Protein AF-A0A535GLA6-F1 (afdb_monomer)

Structure (mmCIF, N/CA/C/O backbone):
data_AF-A0A535GLA6-F1
#
_entry.id   AF-A0A535GLA6-F1
#
loop_
_atom_site.group_PDB
_atom_site.id
_atom_site.type_symbol
_atom_site.label_atom_id
_atom_site.label_alt_id
_atom_site.label_comp_id
_atom_site.label_asym_id
_atom_site.label_entity_id
_atom_site.label_seq_id
_atom_site.pdbx_PDB_ins_code
_atom_site.Cartn_x
_atom_site.Cartn_y
_atom_site.Cartn_z
_atom_site.occupancy
_atom_site.B_iso_or_equiv
_atom_site.auth_seq_id
_atom_site.auth_comp_id
_atom_site.auth_asym_id
_atom_site.auth_atom_id
_atom_site.pdbx_PDB_model_num
ATOM 1 N N . MET A 1 1 ? 0.605 -0.918 -14.752 1.00 67.50 1 MET A N 1
ATOM 2 C CA . MET A 1 1 ? -0.431 -0.619 -13.733 1.00 67.50 1 MET A CA 1
ATOM 3 C C . MET A 1 1 ? -0.931 -1.934 -13.159 1.00 67.50 1 MET A C 1
ATOM 5 O O . MET A 1 1 ? -0.932 -2.916 -13.885 1.00 67.50 1 MET A O 1
ATOM 9 N N . GLY A 1 2 ? -1.237 -1.969 -11.863 1.00 83.56 2 GLY A N 1
ATOM 10 C CA . GLY A 1 2 ? -1.491 -3.198 -11.102 1.00 83.56 2 GLY A CA 1
ATOM 11 C C . GLY A 1 2 ? -2.964 -3.463 -10.786 1.00 83.56 2 GLY A C 1
ATOM 12 O O . GLY A 1 2 ? -3.828 -2.666 -11.138 1.00 83.56 2 GLY A O 1
ATOM 13 N N . VAL A 1 3 ? -3.225 -4.558 -10.071 1.00 91.75 3 VAL A N 1
ATOM 14 C CA . VAL A 1 3 ? -4.557 -4.930 -9.562 1.00 91.75 3 VAL A CA 1
ATOM 15 C C . VAL A 1 3 ? -4.640 -4.628 -8.073 1.00 91.75 3 VAL A C 1
ATOM 17 O O . VAL A 1 3 ? -3.666 -4.816 -7.346 1.00 91.75 3 VAL A O 1
ATOM 20 N N . VAL A 1 4 ? -5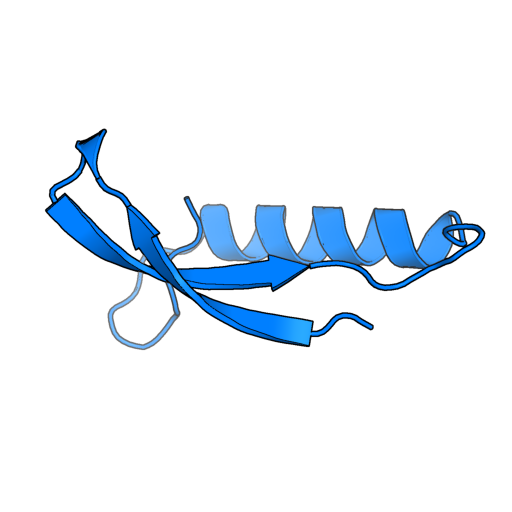.798 -4.144 -7.624 1.00 93.94 4 VAL A N 1
ATOM 21 C CA . VAL A 1 4 ? -6.068 -3.853 -6.214 1.00 93.94 4 VAL A CA 1
ATOM 22 C C . VAL A 1 4 ? -6.998 -4.919 -5.649 1.00 93.94 4 VAL A C 1
ATOM 24 O O . VAL A 1 4 ? -8.086 -5.137 -6.175 1.00 93.94 4 VAL A O 1
ATOM 27 N N . TYR A 1 5 ? -6.576 -5.556 -4.562 1.00 95.75 5 TYR A N 1
ATOM 28 C CA . TYR A 1 5 ? -7.352 -6.563 -3.845 1.00 95.75 5 TYR A CA 1
ATOM 29 C C . TYR A 1 5 ? -7.818 -6.024 -2.500 1.00 95.75 5 TYR A C 1
ATOM 31 O O . TYR A 1 5 ? -7.072 -5.317 -1.823 1.00 95.75 5 TYR A O 1
ATOM 39 N N . ARG A 1 6 ? -9.018 -6.422 -2.072 1.00 96.88 6 ARG A N 1
ATOM 40 C CA . ARG A 1 6 ? -9.399 -6.340 -0.660 1.00 96.88 6 ARG A CA 1
ATOM 41 C C . ARG A 1 6 ? -8.649 -7.434 0.097 1.00 96.88 6 ARG A C 1
ATOM 43 O O . ARG A 1 6 ? -8.754 -8.600 -0.273 1.00 96.88 6 ARG A O 1
ATOM 50 N N . ALA A 1 7 ? -7.931 -7.063 1.149 1.00 97.06 7 ALA A N 1
ATOM 51 C CA . ALA A 1 7 ? -7.148 -7.984 1.963 1.00 97.06 7 ALA A CA 1
ATOM 52 C C . ALA A 1 7 ? -7.405 -7.751 3.453 1.00 97.06 7 ALA A C 1
ATOM 54 O O . ALA A 1 7 ? -7.728 -6.640 3.871 1.00 97.06 7 ALA A O 1
ATOM 55 N N . TYR A 1 8 ? -7.238 -8.799 4.251 1.00 97.62 8 TYR A N 1
ATOM 56 C CA . TYR A 1 8 ? -7.256 -8.718 5.706 1.00 97.62 8 TYR A CA 1
ATOM 57 C C . TYR A 1 8 ? -5.826 -8.871 6.231 1.00 97.62 8 TYR A C 1
ATOM 59 O O . TYR A 1 8 ? -5.154 -9.847 5.905 1.00 97.62 8 TYR A O 1
ATOM 67 N N . HIS A 1 9 ? -5.352 -7.893 7.004 1.00 95.94 9 HIS A N 1
ATOM 68 C CA . HIS A 1 9 ? -4.036 -7.912 7.636 1.00 95.94 9 HIS A CA 1
ATOM 69 C C . HIS A 1 9 ? -4.154 -8.532 9.030 1.00 95.94 9 HIS A C 1
ATOM 71 O O . HIS A 1 9 ? -4.539 -7.840 9.971 1.00 95.94 9 HIS A O 1
ATOM 77 N N . SER A 1 10 ? -3.826 -9.819 9.161 1.00 96.81 10 SER A N 1
ATOM 78 C CA . SER A 1 10 ? -4.068 -10.603 10.381 1.00 96.81 10 SER A CA 1
ATOM 79 C C . SER A 1 10 ? -3.357 -10.061 11.620 1.00 96.81 10 SER A C 1
ATOM 81 O O . SER A 1 10 ? -3.964 -10.005 12.677 1.00 96.81 10 SER A O 1
ATOM 83 N N . GLU A 1 11 ? -2.113 -9.591 11.500 1.00 96.69 11 GLU A N 1
ATOM 84 C CA . GLU A 1 11 ? -1.342 -9.080 12.651 1.00 96.69 11 GLU A CA 1
ATOM 85 C C . GLU A 1 11 ? -1.838 -7.722 13.174 1.00 96.69 11 GLU A C 1
ATOM 87 O O . GLU A 1 11 ? -1.566 -7.359 14.311 1.00 96.69 11 GLU A O 1
ATOM 92 N N . LEU A 1 12 ? -2.557 -6.960 12.342 1.00 94.69 12 LEU A N 1
ATOM 93 C CA . LEU A 1 12 ? -3.113 -5.646 12.708 1.00 94.69 12 LEU A CA 1
ATOM 94 C C . LEU A 1 12 ? -4.643 -5.684 12.790 1.00 94.69 12 LEU A C 1
ATOM 96 O O . LEU A 1 12 ? -5.274 -4.638 12.910 1.00 94.69 12 LEU A O 1
ATOM 100 N N . GLU A 1 13 ? -5.220 -6.875 12.624 1.00 96.81 13 GLU A N 1
ATOM 101 C CA . GLU A 1 13 ? -6.651 -7.164 12.649 1.00 96.81 13 GLU A CA 1
ATOM 102 C C . GLU A 1 13 ? -7.523 -6.193 11.831 1.00 96.81 13 GLU A C 1
ATOM 104 O O . GLU A 1 13 ? -8.649 -5.866 12.206 1.00 96.81 13 GLU A O 1
ATOM 109 N N . ARG A 1 14 ? -7.032 -5.733 10.671 1.00 95.62 14 ARG A N 1
ATOM 110 C CA . ARG A 1 14 ? -7.715 -4.714 9.852 1.00 95.62 14 ARG A CA 1
ATOM 111 C C . ARG A 1 14 ? -7.894 -5.128 8.400 1.00 95.62 14 ARG A C 1
ATOM 113 O O . ARG A 1 14 ? -7.035 -5.777 7.807 1.00 95.62 14 ARG A O 1
ATOM 120 N N . THR A 1 15 ? -8.997 -4.691 7.796 1.00 96.56 15 THR A N 1
ATOM 121 C CA . THR A 1 15 ? -9.222 -4.834 6.350 1.00 96.56 15 THR A CA 1
ATOM 122 C C . THR A 1 15 ? -8.617 -3.644 5.613 1.00 96.56 15 THR A C 1
ATOM 124 O O . THR A 1 15 ? -8.826 -2.499 6.007 1.00 96.56 15 THR A O 1
ATOM 127 N N . GLY A 1 16 ? -7.886 -3.908 4.535 1.00 95.12 16 GLY A N 1
ATOM 128 C CA . GLY A 1 16 ? -7.256 -2.896 3.697 1.00 95.12 16 GLY A CA 1
ATOM 129 C C . GLY A 1 16 ? -7.276 -3.261 2.215 1.00 95.12 16 GLY A C 1
ATOM 130 O O . GLY A 1 16 ? -7.892 -4.246 1.795 1.00 95.12 16 GLY A O 1
ATOM 131 N N . ALA A 1 17 ? -6.591 -2.444 1.421 1.00 96.31 17 ALA A N 1
ATOM 132 C CA . ALA A 1 17 ? -6.406 -2.653 -0.007 1.00 96.31 17 ALA A CA 1
ATOM 133 C C . ALA A 1 17 ? -4.929 -2.943 -0.312 1.00 96.31 17 ALA A C 1
ATOM 135 O O . AL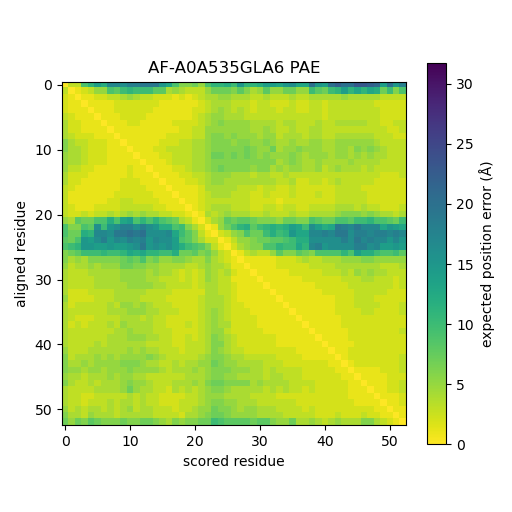A A 1 17 ? -4.048 -2.258 0.200 1.00 96.31 17 ALA A O 1
ATOM 136 N N . VAL A 1 18 ? -4.656 -3.932 -1.165 1.00 94.25 18 VAL A N 1
ATOM 137 C CA . VAL A 1 18 ? -3.297 -4.302 -1.595 1.00 94.25 18 VAL A CA 1
ATOM 138 C C . VAL A 1 18 ? -3.188 -4.128 -3.104 1.00 94.25 18 VAL A C 1
ATOM 140 O O . VAL A 1 18 ? -3.867 -4.823 -3.860 1.00 94.25 18 VAL A O 1
ATOM 143 N N . LYS A 1 19 ? -2.334 -3.197 -3.548 1.00 92.69 19 LYS A N 1
ATOM 144 C CA . LYS A 1 19 ? -2.041 -2.951 -4.969 1.00 92.69 19 LYS A CA 1
ATOM 145 C C . LYS A 1 19 ? -0.840 -3.795 -5.392 1.00 92.69 19 LYS A C 1
ATOM 147 O O . LYS A 1 19 ? 0.279 -3.545 -4.958 1.00 92.69 19 LYS A O 1
ATOM 152 N N . VAL A 1 20 ? -1.075 -4.775 -6.260 1.00 90.56 20 VAL A N 1
ATOM 153 C CA . VAL A 1 20 ? -0.052 -5.690 -6.780 1.00 90.56 20 VAL A CA 1
ATOM 154 C C . VAL A 1 20 ? 0.300 -5.306 -8.209 1.00 90.56 20 VAL A C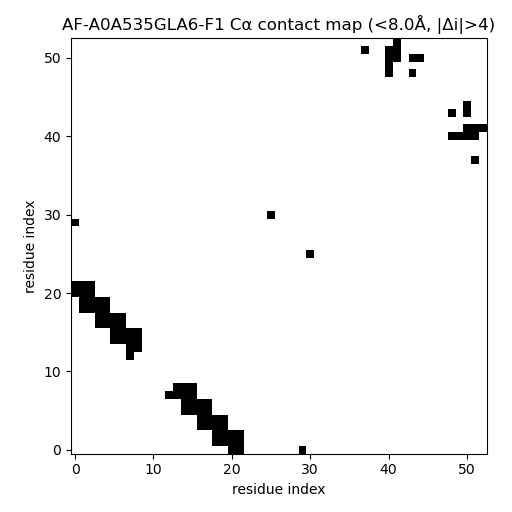 1
ATOM 156 O O . VAL A 1 20 ? -0.573 -5.214 -9.072 1.00 90.56 20 VAL A O 1
ATOM 159 N N . MET A 1 21 ? 1.588 -5.105 -8.478 1.00 88.00 21 MET A N 1
ATOM 160 C CA . MET A 1 21 ? 2.080 -4.839 -9.827 1.00 88.00 21 MET A CA 1
ATOM 161 C C . MET A 1 21 ? 2.045 -6.127 -10.654 1.00 88.00 21 MET A C 1
ATOM 163 O O . MET A 1 21 ? 2.736 -7.089 -10.337 1.00 88.00 21 MET A O 1
ATOM 167 N N . GLN A 1 22 ? 1.241 -6.147 -11.718 1.00 78.06 22 GLN A N 1
ATOM 168 C CA . GLN A 1 22 ? 1.202 -7.256 -12.669 1.00 78.06 22 GLN A CA 1
ATOM 169 C C . GLN A 1 22 ? 2.173 -6.960 -13.811 1.00 78.06 22 GLN A C 1
ATOM 171 O O . GLN A 1 22 ? 1.856 -6.191 -14.716 1.00 78.06 22 GLN A O 1
ATOM 176 N N . ALA A 1 23 ? 3.375 -7.528 -13.752 1.00 72.00 23 ALA A N 1
ATOM 177 C CA . ALA A 1 23 ? 4.304 -7.512 -14.874 1.00 72.00 23 ALA A CA 1
ATOM 178 C C . ALA A 1 23 ? 5.136 -8.798 -14.877 1.00 72.00 23 ALA A C 1
ATOM 180 O O . ALA A 1 23 ? 5.737 -9.138 -13.862 1.00 72.00 23 ALA A O 1
ATOM 181 N N . ILE A 1 24 ? 5.175 -9.488 -16.022 1.00 62.81 24 ILE A N 1
ATOM 182 C CA . ILE A 1 24 ? 6.069 -10.639 -16.254 1.00 62.81 24 ILE A CA 1
ATOM 183 C C . ILE A 1 24 ? 7.532 -10.156 -16.264 1.00 62.81 24 ILE A C 1
ATOM 185 O O . ILE A 1 24 ? 8.404 -10.818 -15.712 1.00 62.81 24 ILE A O 1
ATOM 189 N N . THR A 1 25 ? 7.760 -8.946 -16.791 1.00 71.94 25 THR A N 1
ATOM 190 C CA . THR A 1 25 ? 9.010 -8.186 -16.674 1.00 71.94 25 THR A CA 1
ATOM 191 C C . THR A 1 25 ? 8.658 -6.743 -16.305 1.00 71.94 25 THR A C 1
ATOM 193 O O . THR A 1 25 ? 8.057 -6.044 -17.124 1.00 71.94 25 THR A O 1
ATOM 196 N N . PRO A 1 26 ? 8.945 -6.281 -15.079 1.00 69.94 26 PRO A N 1
ATOM 197 C CA . PRO A 1 26 ? 8.623 -4.920 -14.684 1.00 69.94 26 PRO A CA 1
ATOM 198 C C . PRO A 1 26 ? 9.530 -3.916 -15.403 1.00 69.94 26 PRO A C 1
ATOM 200 O O . PRO A 1 26 ? 10.742 -3.902 -15.206 1.00 69.94 26 PRO A O 1
ATOM 203 N N . ASP A 1 27 ? 8.915 -3.063 -16.219 1.00 83.44 27 ASP A N 1
ATOM 204 C CA . ASP A 1 27 ? 9.547 -1.879 -16.801 1.00 83.44 27 ASP A CA 1
ATOM 205 C C . ASP A 1 27 ? 10.077 -0.945 -15.680 1.00 83.44 27 ASP A C 1
ATOM 207 O O . ASP A 1 27 ? 9.310 -0.619 -14.759 1.00 83.44 27 ASP A O 1
ATOM 211 N N . PRO A 1 28 ? 11.359 -0.521 -15.715 1.00 86.38 28 PRO A N 1
ATOM 212 C CA . PRO A 1 28 ? 11.961 0.326 -14.683 1.00 86.38 28 PRO A CA 1
ATOM 213 C C . PRO A 1 28 ? 11.176 1.609 -14.396 1.00 86.38 28 PRO A C 1
ATOM 215 O O . PRO A 1 28 ? 11.023 1.974 -13.227 1.00 86.38 28 PRO A O 1
ATOM 218 N N . ASP A 1 29 ? 10.607 2.249 -15.420 1.00 89.06 29 ASP A N 1
ATOM 219 C CA . ASP A 1 29 ? 9.834 3.487 -15.260 1.00 89.06 29 ASP A CA 1
ATOM 220 C C . ASP A 1 29 ? 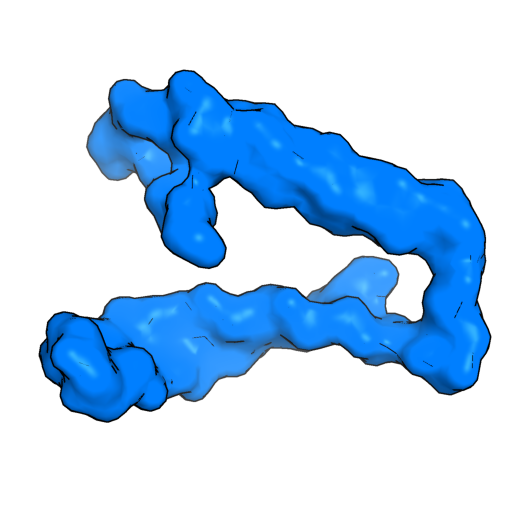8.530 3.237 -14.499 1.00 89.06 29 ASP A C 1
ATOM 222 O O . ASP A 1 29 ? 8.082 4.030 -13.663 1.00 89.06 29 ASP A O 1
ATOM 226 N N . THR A 1 30 ? 7.913 2.088 -14.749 1.00 86.94 30 THR A N 1
ATOM 227 C CA . THR A 1 30 ? 6.708 1.643 -14.055 1.00 86.94 30 THR A CA 1
ATOM 228 C C . THR A 1 30 ? 6.974 1.333 -12.580 1.00 86.94 30 THR A C 1
ATOM 230 O O . THR A 1 30 ? 6.153 1.686 -11.728 1.00 86.94 30 THR A O 1
ATOM 233 N N . VAL A 1 31 ? 8.130 0.749 -12.251 1.00 88.31 31 VAL A N 1
ATOM 234 C CA . VAL A 1 31 ? 8.557 0.551 -10.854 1.00 88.31 31 VAL A CA 1
ATOM 235 C C . VAL A 1 31 ? 8.874 1.887 -10.183 1.00 88.31 31 VAL A C 1
ATOM 237 O O . VAL A 1 31 ? 8.465 2.111 -9.041 1.00 88.31 31 VAL A O 1
ATOM 240 N N . ALA A 1 32 ? 9.567 2.786 -10.886 1.00 91.56 32 ALA A N 1
ATOM 241 C CA . ALA A 1 32 ? 9.916 4.107 -10.381 1.00 91.56 32 ALA A CA 1
ATOM 242 C C . ALA A 1 32 ? 8.664 4.927 -10.045 1.00 91.56 32 ALA A C 1
ATOM 244 O O . ALA A 1 32 ? 8.559 5.442 -8.931 1.00 91.56 32 ALA A O 1
ATOM 245 N N . ARG A 1 33 ? 7.672 4.968 -10.947 1.00 90.88 33 ARG A N 1
ATOM 246 C CA . ARG A 1 33 ? 6.376 5.614 -10.680 1.00 90.88 33 ARG A CA 1
ATOM 247 C C . ARG A 1 33 ? 5.652 5.002 -9.494 1.00 90.88 33 ARG A C 1
ATOM 249 O O . ARG A 1 33 ? 5.202 5.745 -8.633 1.00 90.88 33 ARG A O 1
ATOM 256 N N . PHE A 1 34 ? 5.572 3.674 -9.415 1.00 90.50 34 PHE A N 1
ATOM 257 C CA . PHE A 1 34 ? 4.892 3.011 -8.301 1.00 90.50 34 PHE A CA 1
ATOM 258 C C . PHE A 1 34 ? 5.504 3.396 -6.946 1.00 90.50 34 PHE A C 1
ATOM 260 O O . PHE A 1 34 ? 4.782 3.726 -6.006 1.00 90.50 34 PHE A O 1
ATOM 267 N N . ARG A 1 35 ? 6.840 3.424 -6.862 1.00 90.88 35 ARG A N 1
ATOM 268 C CA . ARG A 1 35 ? 7.551 3.887 -5.661 1.00 90.88 35 ARG A CA 1
ATOM 269 C C . ARG A 1 35 ? 7.310 5.368 -5.387 1.00 90.88 35 ARG A C 1
ATOM 271 O O . ARG A 1 35 ? 7.073 5.728 -4.239 1.00 90.88 35 ARG A O 1
ATOM 278 N N . HIS A 1 36 ? 7.359 6.209 -6.418 1.00 93.69 36 HIS A N 1
ATOM 279 C CA . HIS A 1 36 ? 7.149 7.647 -6.280 1.00 93.69 36 HIS A CA 1
ATOM 280 C C . HIS A 1 36 ? 5.735 7.972 -5.774 1.00 93.69 36 HIS A C 1
ATOM 282 O O . HIS A 1 36 ? 5.592 8.750 -4.836 1.00 93.69 36 HIS A O 1
ATOM 288 N N . GLU A 1 37 ? 4.701 7.331 -6.329 1.00 92.50 37 GLU A N 1
ATOM 289 C CA . GLU A 1 37 ? 3.308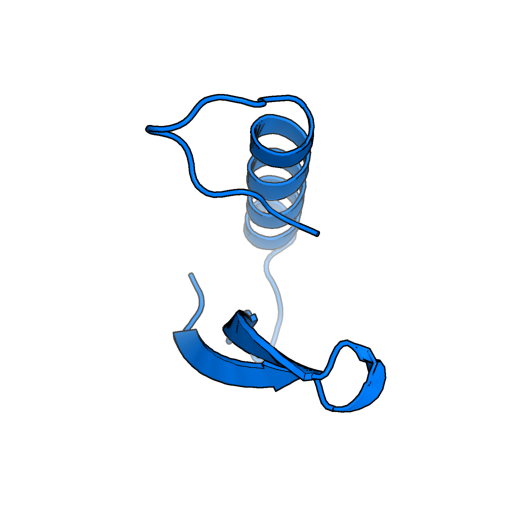 7.450 -5.874 1.00 92.50 37 GLU A CA 1
ATOM 290 C C . GLU A 1 37 ? 3.172 7.073 -4.393 1.00 92.50 37 GLU A C 1
ATOM 292 O O . GLU A 1 37 ? 2.625 7.844 -3.604 1.00 92.50 37 GLU A O 1
ATOM 297 N N . ALA A 1 38 ? 3.711 5.914 -3.998 1.00 92.56 38 ALA A N 1
ATOM 298 C CA . ALA A 1 38 ? 3.647 5.450 -2.615 1.00 92.56 38 ALA A CA 1
ATOM 299 C C . ALA A 1 38 ? 4.361 6.413 -1.650 1.00 92.56 38 ALA A C 1
ATOM 301 O O . ALA A 1 38 ? 3.815 6.754 -0.604 1.00 92.56 38 ALA A O 1
ATOM 302 N N . GLN A 1 39 ? 5.550 6.904 -2.018 1.00 94.25 39 GLN A N 1
ATOM 303 C CA . GLN A 1 39 ? 6.310 7.864 -1.210 1.00 94.25 39 GLN A CA 1
ATOM 304 C C . GLN A 1 39 ? 5.615 9.221 -1.092 1.00 94.25 39 GLN A C 1
ATOM 306 O O . GLN A 1 39 ? 5.666 9.835 -0.027 1.00 94.25 39 GLN A O 1
ATOM 311 N N . ALA A 1 40 ? 4.988 9.699 -2.168 1.00 94.75 40 ALA A N 1
ATOM 312 C CA . ALA A 1 40 ? 4.241 10.947 -2.154 1.00 94.75 40 ALA A CA 1
ATOM 313 C C . ALA A 1 40 ? 3.042 10.850 -1.201 1.00 94.75 40 ALA A C 1
ATOM 315 O O . ALA A 1 40 ? 2.869 11.721 -0.352 1.00 94.75 40 ALA A O 1
ATOM 316 N N . ILE A 1 41 ? 2.267 9.764 -1.284 1.00 94.69 41 ILE A N 1
ATOM 317 C CA . ILE A 1 41 ? 1.086 9.556 -0.438 1.00 94.69 41 ILE A CA 1
ATOM 318 C C . ILE A 1 41 ? 1.478 9.318 1.027 1.00 94.69 41 ILE A C 1
ATOM 320 O O . ILE A 1 41 ? 0.868 9.908 1.910 1.00 94.69 41 ILE A O 1
ATOM 324 N N . ALA A 1 42 ? 2.533 8.544 1.304 1.00 93.06 42 ALA A N 1
ATOM 325 C CA . ALA A 1 42 ? 2.987 8.259 2.672 1.00 93.06 42 ALA A CA 1
ATOM 326 C C . ALA A 1 42 ? 3.405 9.514 3.469 1.00 93.06 42 ALA A C 1
ATOM 328 O O . ALA A 1 42 ? 3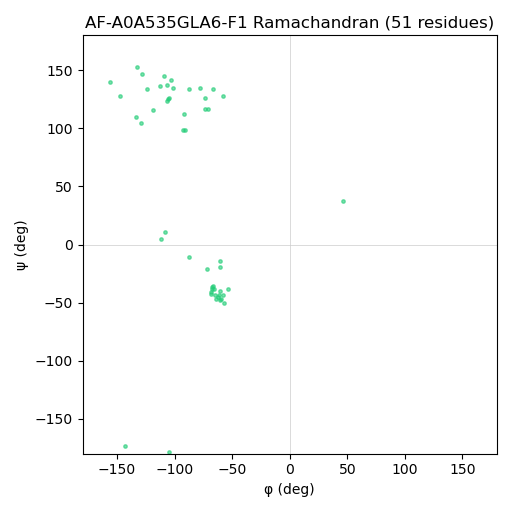.465 9.480 4.699 1.00 93.06 42 ALA A O 1
ATOM 329 N N . ARG A 1 43 ? 3.703 10.626 2.781 1.00 94.19 43 ARG A N 1
ATOM 330 C CA . ARG A 1 43 ? 4.027 11.925 3.397 1.00 94.19 43 ARG A CA 1
ATOM 331 C C . ARG A 1 43 ? 2.797 12.784 3.694 1.00 94.19 43 ARG A C 1
ATOM 333 O O . ARG A 1 43 ? 2.931 13.807 4.359 1.00 94.19 43 ARG A O 1
ATOM 340 N N . LEU A 1 44 ? 1.624 12.407 3.194 1.00 94.69 44 LEU A N 1
ATOM 341 C CA . LEU A 1 44 ? 0.384 13.153 3.359 1.00 94.69 44 LEU A CA 1
ATOM 342 C C . LEU A 1 44 ? -0.466 12.498 4.450 1.00 94.69 44 LEU A C 1
ATOM 344 O O . LEU A 1 44 ? -0.633 11.285 4.483 1.00 94.69 44 LEU A O 1
ATOM 348 N N . ARG A 1 45 ? -1.017 13.319 5.347 1.00 95.00 45 ARG A N 1
ATOM 349 C CA . ARG A 1 45 ? -1.988 12.902 6.366 1.00 95.00 45 ARG A CA 1
ATOM 350 C C . ARG A 1 45 ? -3.182 13.834 6.283 1.00 95.00 45 ARG A C 1
ATOM 352 O O . ARG A 1 45 ? -3.095 14.992 6.683 1.00 95.00 45 ARG A O 1
ATOM 359 N N . HIS A 1 46 ? -4.277 13.354 5.708 1.00 95.75 46 HIS A N 1
ATOM 360 C CA . HIS A 1 46 ? -5.482 14.153 5.529 1.00 95.75 46 HIS A CA 1
ATOM 361 C C . HIS A 1 46 ? -6.707 13.238 5.414 1.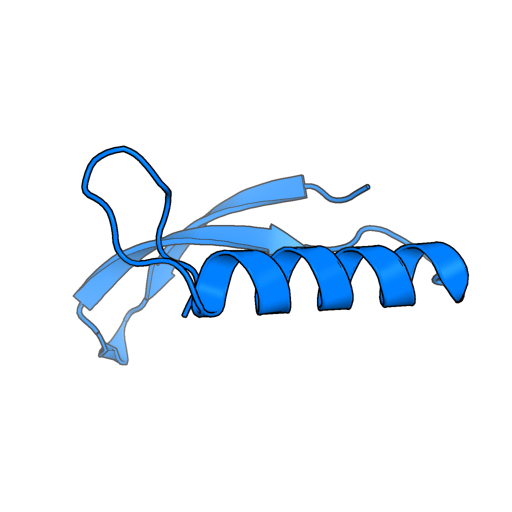00 95.75 46 HIS A C 1
ATOM 363 O O . HIS A 1 46 ? -6.627 12.246 4.697 1.00 95.75 46 HIS A O 1
ATOM 369 N N . PRO A 1 47 ? -7.866 13.579 6.011 1.00 95.81 47 PRO A N 1
ATOM 370 C CA . PRO A 1 47 ? -9.061 12.722 5.993 1.00 95.81 47 PRO A CA 1
ATOM 371 C C . PRO A 1 47 ? -9.620 12.409 4.594 1.00 95.81 47 PRO A C 1
ATOM 373 O O . PRO A 1 47 ? -10.442 11.513 4.452 1.00 95.81 47 PRO A O 1
ATOM 376 N N . ASN A 1 48 ? -9.190 13.141 3.563 1.00 96.94 48 ASN A N 1
ATOM 377 C CA . ASN A 1 48 ? -9.626 12.956 2.172 1.00 96.94 48 ASN A CA 1
ATOM 378 C C . ASN A 1 48 ? -8.531 12.338 1.280 1.00 96.94 48 ASN A C 1
ATOM 380 O O . ASN A 1 48 ? -8.645 12.366 0.058 1.00 96.94 48 ASN A O 1
ATOM 384 N N . ILE A 1 49 ? -7.442 11.841 1.872 1.00 94.44 49 ILE A N 1
ATOM 385 C CA . ILE A 1 49 ? -6.344 11.173 1.169 1.00 94.44 49 ILE A CA 1
ATOM 386 C C . ILE A 1 49 ? -6.178 9.793 1.793 1.00 94.44 49 ILE A C 1
ATOM 388 O O . ILE A 1 49 ? -6.189 9.652 3.012 1.00 94.44 49 ILE A O 1
ATOM 392 N N . VAL A 1 50 ? -6.053 8.767 0.954 1.00 92.75 50 VAL A N 1
ATOM 393 C CA . VAL A 1 50 ? -5.838 7.403 1.437 1.00 92.75 50 VAL A CA 1
ATOM 394 C C . VAL A 1 50 ? -4.467 7.290 2.096 1.00 92.75 50 VAL A C 1
ATOM 396 O O . VAL A 1 50 ? -3.469 7.731 1.533 1.00 92.75 50 VAL A O 1
ATOM 399 N N . ASP A 1 51 ? -4.412 6.667 3.266 1.00 91.56 51 ASP A N 1
ATOM 400 C CA . ASP A 1 51 ? -3.145 6.346 3.909 1.00 91.56 51 ASP A CA 1
ATOM 401 C C . ASP A 1 51 ? -2.507 5.114 3.254 1.00 91.56 51 ASP A C 1
ATOM 403 O O . ASP A 1 51 ? -3.158 4.089 3.029 1.00 91.56 51 ASP A O 1
ATOM 407 N N . VAL A 1 52 ? -1.206 5.206 2.989 1.00 90.06 52 VAL A N 1
ATOM 408 C CA . VAL A 1 52 ? -0.359 4.077 2.585 1.00 90.06 52 VAL A CA 1
ATOM 409 C C . VAL A 1 52 ? 0.540 3.716 3.768 1.00 90.06 52 VAL A C 1
ATOM 411 O O . VAL A 1 52 ? 1.044 4.610 4.454 1.00 90.06 52 VAL A O 1
ATOM 414 N N . TYR A 1 53 ? 0.698 2.415 4.021 1.00 82.44 53 TYR A N 1
ATOM 415 C CA . TYR A 1 53 ? 1.463 1.846 5.136 1.00 82.44 53 TYR A CA 1
ATOM 416 C C . TYR A 1 53 ? 2.613 0.988 4.618 1.00 82.44 53 TYR A C 1
ATOM 418 O O . TYR A 1 53 ? 2.428 0.368 3.544 1.00 82.44 53 TYR A O 1
#

Sequence (53 aa):
MGVVYRAYHSELERTGAVKVMQAITPDPDTVARFRHEAQAIARLRHPNIVDVY

Foldseek 3Di:
DFDKDFDADVVVRDIDIDTDDDDPDDDPVNVVVVVVVLVVLCPDDDPPGDHDD

pLDDT: mean 90.3, std 8.11, range [62.81, 97.62]

Solvent-accessible surface area (backbone atoms only — not comparable to full-atom values): 3494 Å² total; per-residue (Å²): 125,56,52,76,41,86,44,73,41,76,94,74,74,40,78,47,78,46,78,43,79,70,56,100,71,74,52,67,67,62,5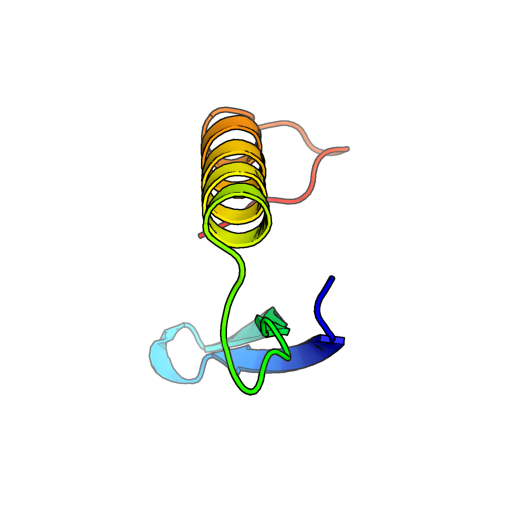4,52,49,54,52,50,53,51,56,58,37,54,74,52,87,51,100,91,52,76,81,60,132

Radius of gyration: 12.84 Å; Cα contacts (8 Å, |Δi|>4): 46; chains: 1; bounding box: 22×25×30 Å

Sec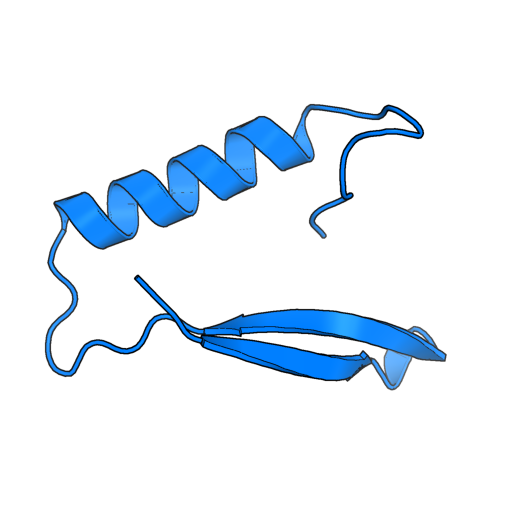ondary structure (DSSP, 8-state):
--EEEEEEEGGGTEEEEEEE---SS--HHHHHHHHHHHHHHHT---TTS----

Nearest PDB structures (foldseek):
  8uso-assembly1_C  TM=8.128E-01  e=2.784E-01  Homo sapiens
  5hu2-assembly1_A  TM=4.030E-01  e=3.902E+00  Synechococcus elongatus PCC 7942 = FACHB-805
  2hj1-assembly1_B  TM=3.020E-01  e=4.501E+00  Haemophilus influenzae 86-028NP

Mean predicted aligned error: 4.15 Å